Protein AF-A0A8C1HUW2-F1 (afdb_monomer)

Foldseek 3Di:
DAQAQPAPPGPDGDDPVCVVVVKDWAFDDDDPPDDGGIHIPQQFDPVQWDPPDPDIHGDPPDDRDDHDDPPVVVVVVVVVVVVVVVVVVVVVVVVVVVVVVVVVVVVVCVVVVNDDPVNVVVCVVVVVPPPPDD

Solvent-accessible surface area (backbone atoms only — not comparable to full-atom values): 8248 Å² total; per-residue (Å²): 129,85,60,48,31,69,51,73,92,48,84,56,43,81,44,72,72,39,45,76,71,70,53,48,78,45,75,44,80,64,69,81,91,51,74,73,46,38,36,43,48,83,26,47,62,81,82,47,46,40,70,89,58,98,59,81,39,74,43,86,89,68,72,77,75,57,73,76,66,59,70,75,57,49,52,53,52,51,52,52,52,53,52,52,54,51,51,53,52,51,50,52,53,51,52,51,50,52,52,53,52,54,51,53,53,50,50,55,32,53,76,69,69,66,70,48,71,71,58,52,60,65,44,53,80,60,48,84,73,62,81,83,77,126

Radius of gyration: 25.86 Å; Cα contacts (8 Å, |Δi|>4): 90; chains: 1; bounding box: 52×36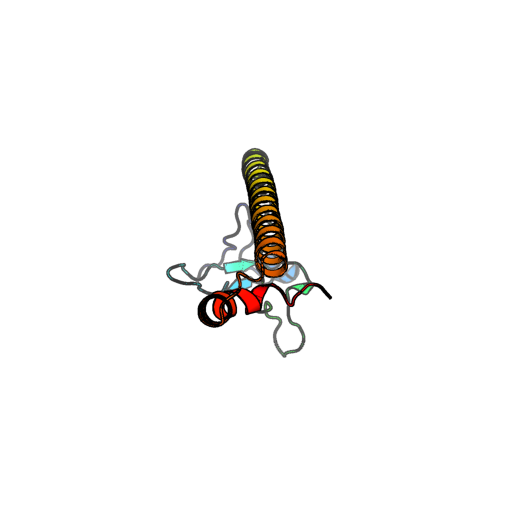×65 Å

Structure (mmCIF, N/CA/C/O backbone):
data_AF-A0A8C1HUW2-F1
#
_entry.id   AF-A0A8C1HUW2-F1
#
loop_
_atom_site.group_PDB
_atom_site.id
_atom_site.type_symbol
_atom_site.label_atom_id
_atom_site.label_alt_id
_atom_site.label_comp_id
_atom_site.label_asym_id
_atom_site.label_entity_id
_atom_site.label_seq_id
_atom_site.pdbx_PDB_ins_code
_atom_site.Cartn_x
_atom_site.Cartn_y
_atom_site.Cartn_z
_atom_site.occupancy
_atom_site.B_iso_or_equiv
_atom_site.auth_seq_id
_atom_site.auth_comp_id
_atom_site.auth_asym_id
_atom_site.auth_atom_id
_atom_site.pdbx_PDB_model_num
ATOM 1 N N . MET A 1 1 ? 4.796 -15.159 -21.662 1.00 57.38 1 MET A N 1
ATOM 2 C CA . MET A 1 1 ? 4.837 -14.408 -20.381 1.00 57.38 1 MET A CA 1
ATOM 3 C C . MET A 1 1 ? 5.402 -13.031 -20.710 1.00 57.38 1 MET A C 1
ATOM 5 O O . MET A 1 1 ? 6.337 -13.029 -21.493 1.00 57.38 1 MET A O 1
ATOM 9 N N . PRO A 1 2 ? 4.825 -11.898 -20.263 1.00 65.69 2 PRO A N 1
ATOM 10 C CA . PRO A 1 2 ? 5.259 -10.579 -20.739 1.00 65.69 2 PRO A CA 1
ATOM 11 C C . PRO A 1 2 ? 6.754 -10.352 -20.479 1.00 65.69 2 PRO A C 1
ATOM 13 O O . PRO A 1 2 ? 7.244 -10.709 -19.411 1.00 65.69 2 PRO A O 1
ATOM 16 N N . ASP A 1 3 ? 7.458 -9.756 -21.443 1.00 83.19 3 ASP A N 1
ATOM 17 C CA . ASP A 1 3 ? 8.895 -9.457 -21.335 1.00 83.19 3 ASP A CA 1
ATOM 18 C C . ASP A 1 3 ? 9.188 -8.082 -20.729 1.00 83.19 3 ASP A C 1
ATOM 20 O O . ASP A 1 3 ? 10.343 -7.753 -20.467 1.00 83.19 3 ASP A O 1
ATOM 24 N N . PHE A 1 4 ? 8.153 -7.281 -20.483 1.00 90.50 4 PHE A N 1
ATOM 25 C CA . PHE A 1 4 ? 8.261 -5.890 -20.056 1.00 90.50 4 PHE A CA 1
ATOM 26 C C . PHE A 1 4 ? 7.801 -5.715 -18.609 1.00 90.50 4 PHE A C 1
ATOM 28 O O . PHE A 1 4 ? 6.895 -6.408 -18.139 1.00 90.50 4 PHE A O 1
ATOM 35 N N . CYS A 1 5 ? 8.427 -4.769 -17.910 1.00 91.38 5 CYS A N 1
ATOM 36 C CA . CYS A 1 5 ? 7.951 -4.295 -16.620 1.00 91.38 5 CYS A CA 1
ATOM 37 C C . CYS A 1 5 ? 6.609 -3.581 -16.808 1.00 91.38 5 CYS A C 1
ATOM 39 O O . CYS A 1 5 ? 6.477 -2.708 -17.659 1.00 91.38 5 CYS A O 1
ATOM 41 N N . ALA A 1 6 ? 5.620 -3.931 -15.995 1.00 89.88 6 ALA A N 1
ATOM 42 C CA . ALA A 1 6 ? 4.290 -3.335 -16.056 1.00 89.88 6 ALA A CA 1
ATOM 43 C C . ALA A 1 6 ? 4.147 -2.051 -15.217 1.00 89.88 6 ALA A C 1
ATOM 45 O O . ALA A 1 6 ? 3.056 -1.488 -15.141 1.00 89.88 6 ALA A O 1
ATOM 46 N N . ALA A 1 7 ? 5.211 -1.602 -14.544 1.00 89.56 7 ALA A N 1
ATOM 47 C CA . ALA A 1 7 ? 5.178 -0.357 -13.788 1.00 89.56 7 ALA A CA 1
ATOM 48 C C . ALA A 1 7 ? 4.984 0.845 -14.722 1.00 89.56 7 ALA A C 1
ATOM 50 O O . ALA A 1 7 ? 5.592 0.923 -15.790 1.00 89.56 7 ALA A O 1
ATOM 51 N N . TYR A 1 8 ? 4.165 1.805 -14.287 1.00 87.44 8 TYR A N 1
ATOM 52 C CA . TYR A 1 8 ? 3.902 3.026 -15.044 1.00 87.44 8 TYR A CA 1
ATOM 53 C C . TYR A 1 8 ? 5.210 3.746 -15.401 1.00 87.44 8 TYR A C 1
ATOM 55 O O . TYR A 1 8 ? 6.033 4.013 -14.524 1.00 87.44 8 TYR A O 1
ATOM 63 N N . GLY A 1 9 ? 5.394 4.063 -16.686 1.00 87.62 9 GLY A N 1
ATOM 64 C CA . GLY A 1 9 ? 6.573 4.777 -17.184 1.00 87.62 9 GLY A CA 1
ATOM 65 C C . GLY A 1 9 ? 7.880 3.975 -17.157 1.00 87.62 9 GLY A C 1
ATOM 66 O O . GLY A 1 9 ? 8.931 4.530 -17.467 1.00 87.62 9 GLY A O 1
ATOM 67 N N . CYS A 1 10 ? 7.851 2.686 -16.802 1.00 91.00 10 CYS A N 1
ATOM 68 C CA . CYS A 1 10 ? 9.041 1.845 -16.818 1.00 91.00 10 CYS A CA 1
ATOM 69 C C . CYS A 1 10 ? 9.302 1.298 -18.226 1.00 91.00 10 CYS A C 1
ATOM 71 O O . CYS A 1 10 ? 8.440 0.670 -18.834 1.00 91.00 10 CYS A O 1
ATOM 73 N N . SER A 1 11 ? 10.522 1.488 -18.725 1.00 91.62 11 SER A N 1
ATOM 74 C CA . SER A 1 11 ? 10.970 0.979 -20.027 1.00 91.62 11 SER A CA 1
ATOM 75 C C . SER A 1 11 ? 11.774 -0.323 -19.927 1.00 91.62 11 SER A C 1
ATOM 77 O O . SER A 1 11 ? 12.238 -0.852 -20.941 1.00 91.62 11 SER A O 1
ATOM 79 N N . ASN A 1 12 ? 11.960 -0.863 -18.716 1.00 92.81 12 ASN A N 1
ATOM 80 C CA . ASN A 1 12 ? 12.744 -2.076 -18.519 1.00 92.81 12 ASN A CA 1
ATOM 81 C C . ASN A 1 12 ? 12.029 -3.289 -19.121 1.00 92.81 12 ASN A C 1
ATOM 83 O O . ASN A 1 12 ? 10.875 -3.592 -18.812 1.00 92.81 12 ASN A O 1
ATOM 87 N N . ARG A 1 13 ? 12.777 -4.036 -19.930 1.00 93.56 13 ARG A N 1
ATOM 88 C CA . ARG A 1 13 ? 12.377 -5.320 -20.503 1.00 93.56 13 ARG A CA 1
ATOM 89 C C . ARG A 1 13 ? 13.468 -6.352 -20.289 1.00 93.56 13 ARG A C 1
ATOM 91 O O . ARG A 1 13 ? 14.633 -5.982 -20.173 1.00 93.56 13 ARG A O 1
ATOM 98 N N . ARG A 1 14 ? 13.128 -7.636 -20.301 1.00 91.12 14 ARG A N 1
ATOM 99 C CA . ARG A 1 14 ? 14.111 -8.719 -20.216 1.00 91.12 14 ARG A CA 1
ATOM 100 C C . ARG A 1 14 ? 15.075 -8.640 -21.400 1.00 91.12 14 ARG A C 1
ATOM 102 O O . ARG A 1 14 ? 14.689 -8.787 -22.554 1.00 91.12 14 ARG A O 1
ATOM 109 N N . SER A 1 15 ? 16.336 -8.344 -21.109 1.00 92.06 15 SER A N 1
ATOM 110 C CA . SER A 1 15 ? 17.416 -8.246 -22.091 1.00 92.06 15 SER A CA 1
ATOM 111 C C . SER A 1 15 ? 18.778 -8.447 -21.421 1.00 92.06 15 SER A C 1
ATOM 113 O O . SER A 1 15 ? 18.911 -8.299 -20.202 1.00 92.06 15 SER A O 1
ATOM 115 N N . LEU A 1 16 ? 19.813 -8.728 -22.219 1.00 90.94 16 LEU A N 1
ATOM 116 C CA . LEU A 1 16 ? 21.193 -8.784 -21.723 1.00 90.94 16 LEU A CA 1
ATOM 117 C C . LEU A 1 16 ? 21.628 -7.440 -21.118 1.00 90.94 16 LEU A C 1
ATOM 119 O O . LEU A 1 16 ? 22.230 -7.419 -20.049 1.00 90.94 16 LEU A O 1
ATOM 123 N N . LYS A 1 17 ? 21.225 -6.317 -21.730 1.00 92.06 17 LYS A N 1
ATOM 124 C CA . LYS A 1 17 ? 21.516 -4.960 -21.238 1.00 92.06 17 LYS A CA 1
ATOM 125 C C . LYS A 1 17 ? 20.937 -4.705 -19.843 1.00 92.06 17 LYS A C 1
ATOM 127 O O . LYS A 1 17 ? 21.623 -4.170 -18.979 1.00 92.06 17 LYS A O 1
ATOM 132 N N . THR A 1 18 ? 19.681 -5.083 -19.597 1.00 91.56 18 THR A N 1
ATOM 133 C CA . THR A 1 18 ? 19.066 -4.925 -18.265 1.00 91.56 18 THR A CA 1
ATOM 134 C C . THR A 1 18 ? 19.674 -5.871 -17.235 1.00 91.56 18 THR A C 1
ATOM 136 O O . THR A 1 18 ? 19.838 -5.482 -16.085 1.00 91.56 18 THR A O 1
ATOM 139 N N . ARG A 1 19 ? 20.059 -7.088 -17.641 1.00 89.88 19 ARG A N 1
ATOM 140 C CA . ARG A 1 19 ? 20.738 -8.041 -16.753 1.00 89.88 19 ARG A CA 1
ATOM 141 C C . ARG A 1 19 ? 22.129 -7.545 -16.349 1.00 89.88 19 ARG A C 1
ATOM 143 O O . ARG A 1 19 ? 22.481 -7.669 -15.185 1.00 89.88 19 ARG A O 1
ATOM 150 N N . ALA A 1 20 ? 22.875 -6.937 -17.273 1.00 92.50 20 ALA A N 1
ATOM 151 C CA . ALA A 1 20 ? 24.170 -6.314 -16.988 1.00 92.50 20 ALA A CA 1
ATOM 152 C C . ALA A 1 20 ? 24.062 -5.162 -15.970 1.00 92.50 20 ALA A C 1
ATOM 154 O O . ALA A 1 20 ? 24.985 -4.934 -15.200 1.00 92.50 20 ALA A O 1
ATOM 155 N N . ARG A 1 21 ? 22.906 -4.486 -15.906 1.00 92.38 21 ARG A N 1
ATOM 156 C CA . ARG A 1 21 ? 22.576 -3.491 -14.867 1.00 92.38 21 ARG A CA 1
ATOM 157 C C . ARG A 1 21 ? 22.143 -4.112 -13.527 1.00 92.38 21 ARG A C 1
ATOM 159 O O . ARG A 1 21 ? 21.760 -3.379 -12.625 1.00 92.38 21 ARG A O 1
ATOM 166 N N . GLY A 1 22 ? 22.124 -5.442 -13.402 1.00 90.38 22 GLY A N 1
ATOM 167 C CA . GLY A 1 22 ? 21.658 -6.144 -12.201 1.00 90.38 22 GLY A CA 1
ATOM 168 C C . GLY A 1 22 ? 20.135 -6.167 -12.016 1.00 90.38 22 GLY A C 1
ATOM 169 O O . GLY A 1 22 ? 19.653 -6.515 -10.940 1.00 90.38 22 GLY A O 1
ATOM 170 N N . ILE A 1 23 ? 19.351 -5.811 -13.040 1.00 91.38 23 ILE A N 1
ATOM 171 C CA . ILE A 1 23 ? 17.887 -5.746 -12.931 1.00 91.38 23 ILE A CA 1
ATOM 172 C C . ILE A 1 23 ? 17.286 -7.143 -13.063 1.00 91.38 23 ILE A C 1
ATOM 174 O O . ILE A 1 23 ? 17.476 -7.831 -14.069 1.00 91.38 23 ILE A O 1
ATOM 178 N N . THR A 1 24 ? 16.496 -7.532 -12.064 1.00 90.94 24 THR A N 1
ATOM 179 C CA . THR A 1 24 ? 15.761 -8.803 -12.030 1.00 90.94 24 THR A CA 1
ATOM 180 C C . THR A 1 24 ? 14.260 -8.564 -12.181 1.00 90.94 24 THR A C 1
ATOM 182 O O . THR A 1 24 ? 13.773 -7.457 -11.960 1.00 90.94 24 THR A O 1
ATOM 185 N N . PHE A 1 25 ? 13.516 -9.586 -12.608 1.00 89.88 25 PHE A N 1
ATOM 186 C CA . PHE A 1 25 ? 12.078 -9.486 -12.864 1.00 89.88 25 PHE A CA 1
ATOM 187 C C . PHE A 1 25 ? 11.311 -10.473 -11.995 1.00 89.88 25 PHE A C 1
ATOM 189 O O . PHE A 1 25 ? 11.583 -11.672 -12.029 1.00 89.88 25 PHE A O 1
ATOM 196 N N . HIS A 1 26 ? 10.307 -9.968 -11.289 1.00 87.38 26 HIS A N 1
ATOM 197 C CA . HIS A 1 26 ? 9.552 -10.696 -10.281 1.00 87.38 26 HIS A CA 1
ATOM 198 C C . HIS A 1 26 ? 8.078 -10.729 -10.659 1.00 87.38 26 HIS A C 1
ATOM 200 O O . HIS A 1 26 ? 7.487 -9.716 -11.040 1.00 87.38 26 HIS A O 1
ATOM 206 N N . LEU A 1 27 ? 7.489 -11.921 -10.591 1.00 81.19 27 LEU A N 1
ATOM 207 C CA . LEU A 1 27 ? 6.060 -12.101 -10.808 1.00 81.19 27 LEU A CA 1
ATOM 208 C C . LEU A 1 27 ? 5.342 -11.717 -9.526 1.00 81.19 27 LEU A C 1
ATOM 210 O O . LEU A 1 27 ? 5.491 -12.391 -8.509 1.00 81.19 27 LEU A O 1
ATOM 214 N N . PHE A 1 28 ? 4.552 -10.656 -9.595 1.00 72.25 28 PHE A N 1
ATOM 215 C CA . PHE A 1 28 ? 3.780 -10.220 -8.452 1.00 72.25 28 PHE A CA 1
ATOM 216 C C . PHE A 1 28 ? 2.674 -11.248 -8.149 1.00 72.25 28 PHE A C 1
ATOM 218 O O . PHE A 1 28 ? 2.027 -11.732 -9.095 1.00 72.25 28 PHE A O 1
ATOM 225 N N . PRO A 1 29 ? 2.472 -11.626 -6.871 1.00 67.62 29 PRO A N 1
ATOM 226 C CA . PRO A 1 29 ? 1.453 -12.592 -6.487 1.00 67.62 29 PRO A CA 1
ATOM 227 C C . PRO A 1 29 ? 0.067 -12.185 -6.988 1.00 67.62 29 PRO A C 1
ATOM 229 O O . PRO A 1 29 ? -0.293 -11.008 -7.026 1.00 67.62 29 PRO A O 1
ATOM 232 N N . LYS A 1 30 ? -0.728 -13.182 -7.377 1.00 63.19 30 LYS A N 1
ATOM 233 C CA . LYS A 1 30 ? -2.122 -12.986 -7.771 1.00 63.19 30 LYS A CA 1
ATOM 234 C C . LYS A 1 30 ? -2.972 -12.878 -6.508 1.00 63.19 30 LYS A C 1
ATOM 236 O O . LYS A 1 30 ? -3.195 -13.884 -5.845 1.00 63.19 30 LYS A O 1
ATOM 241 N N . THR A 1 31 ? -3.495 -11.694 -6.210 1.00 58.34 31 THR A N 1
ATOM 242 C CA . THR A 1 31 ? -4.615 -11.548 -5.274 1.00 58.34 31 THR A CA 1
ATOM 243 C C . THR A 1 31 ? -5.916 -11.438 -6.083 1.00 58.34 31 THR A C 1
ATOM 245 O O . THR A 1 31 ? -6.123 -10.514 -6.870 1.00 58.34 31 THR A O 1
ATOM 248 N N . GLY A 1 32 ? -6.793 -12.442 -5.975 1.00 64.88 32 GLY A N 1
ATOM 249 C CA . GLY A 1 32 ? -8.096 -12.452 -6.659 1.00 64.88 32 GLY A CA 1
ATOM 250 C C . GLY A 1 32 ? -8.028 -12.595 -8.191 1.00 64.88 32 GLY A C 1
ATOM 251 O O . GLY A 1 32 ? -7.320 -13.451 -8.717 1.00 64.88 32 GLY A O 1
ATOM 252 N N . LYS A 1 33 ? -8.805 -11.792 -8.938 1.00 60.16 33 LYS A N 1
ATOM 253 C CA . LYS A 1 33 ? -8.942 -11.877 -10.415 1.00 60.16 33 LYS A CA 1
ATOM 254 C C . LYS A 1 33 ? -7.807 -11.198 -11.204 1.00 60.16 33 LYS A C 1
ATOM 256 O O . LYS A 1 33 ? -7.810 -11.253 -12.433 1.00 60.16 33 LYS A O 1
ATOM 261 N N . MET A 1 34 ? -6.840 -10.563 -10.541 1.00 55.88 34 MET A N 1
ATOM 262 C CA . MET A 1 34 ? -5.781 -9.807 -11.218 1.00 55.88 34 MET A CA 1
ATOM 263 C C . MET A 1 34 ? -4.788 -10.751 -11.922 1.00 55.88 34 MET A C 1
ATOM 265 O O . MET A 1 34 ? -4.353 -11.758 -11.362 1.00 55.88 34 MET A O 1
ATOM 269 N N . ARG A 1 35 ? -4.449 -10.469 -13.188 1.00 59.47 35 ARG A N 1
ATOM 270 C CA . ARG A 1 35 ? -3.429 -11.230 -13.935 1.00 59.47 35 ARG A CA 1
ATOM 271 C C . ARG A 1 35 ? -2.060 -11.064 -13.261 1.00 59.47 35 ARG A C 1
ATOM 273 O O . ARG A 1 35 ? -1.794 -10.021 -12.676 1.00 59.47 35 ARG A O 1
ATOM 280 N N . ARG A 1 36 ? -1.191 -12.082 -13.356 1.00 67.19 36 ARG A N 1
ATOM 281 C CA . ARG A 1 36 ? 0.194 -12.002 -12.852 1.00 67.19 36 ARG A CA 1
ATOM 282 C C . ARG A 1 36 ? 0.903 -10.827 -13.533 1.00 67.19 36 ARG A C 1
ATOM 284 O O . ARG A 1 36 ? 1.146 -10.878 -14.738 1.00 67.19 36 ARG A O 1
ATOM 291 N N . THR A 1 37 ? 1.221 -9.791 -12.768 1.00 79.38 37 THR A N 1
ATOM 292 C CA . THR A 1 37 ? 1.936 -8.601 -13.242 1.00 79.38 37 THR A CA 1
ATOM 293 C C . THR A 1 37 ? 3.435 -8.820 -13.072 1.00 79.38 37 THR A C 1
ATOM 295 O O . THR A 1 37 ? 3.874 -9.278 -12.019 1.00 79.38 37 THR A O 1
ATOM 298 N N . LEU A 1 38 ? 4.232 -8.520 -14.100 1.00 87.69 38 LEU A N 1
ATOM 299 C CA . LEU A 1 38 ? 5.689 -8.613 -14.021 1.00 87.69 38 LEU A CA 1
ATOM 300 C C . LEU A 1 38 ? 6.276 -7.244 -13.668 1.00 87.69 38 LEU A C 1
ATOM 302 O O . LEU A 1 38 ? 6.055 -6.276 -14.395 1.00 87.69 38 LEU A O 1
ATOM 306 N N . LEU A 1 39 ? 7.036 -7.164 -12.577 1.00 90.31 39 LEU A N 1
ATOM 307 C CA . LEU A 1 39 ? 7.721 -5.942 -12.151 1.00 90.31 39 LEU A CA 1
ATOM 308 C C . LEU A 1 39 ? 9.231 -6.171 -12.094 1.00 90.31 39 LEU A C 1
ATOM 310 O O . LEU A 1 39 ? 9.688 -7.257 -11.738 1.00 90.31 39 LEU A O 1
ATOM 314 N N . CYS A 1 40 ? 10.010 -5.155 -12.459 1.00 91.69 40 CYS A N 1
ATOM 315 C CA . CYS A 1 40 ? 11.460 -5.190 -12.308 1.00 91.69 40 CYS A CA 1
ATOM 316 C C . CYS A 1 40 ? 11.891 -4.765 -10.894 1.00 91.69 40 CYS A C 1
ATOM 318 O O . CYS A 1 40 ? 11.132 -4.114 -10.173 1.00 91.69 40 CYS A O 1
ATOM 320 N N . SER A 1 41 ? 13.110 -5.128 -10.497 1.00 91.56 41 SER A N 1
ATOM 321 C CA . SER A 1 41 ? 13.634 -4.890 -9.148 1.00 91.56 41 SER A CA 1
ATOM 322 C C . SER A 1 41 ? 13.790 -3.416 -8.769 1.00 91.56 41 SER A C 1
ATOM 324 O O . SER A 1 41 ? 13.828 -3.123 -7.583 1.00 91.56 41 SER A O 1
ATOM 326 N N . GLU A 1 42 ? 13.815 -2.484 -9.730 1.00 92.25 42 GLU A N 1
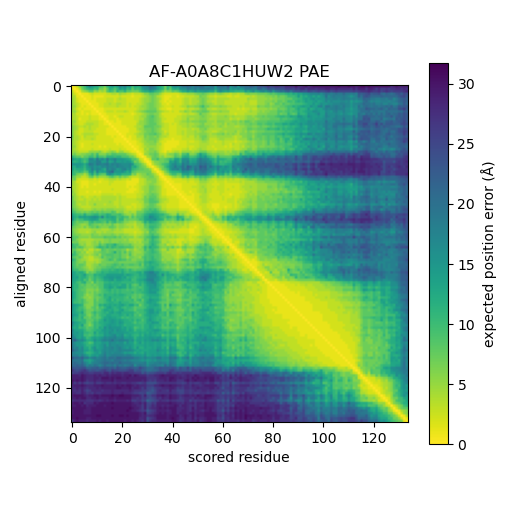ATOM 327 C CA . GLU A 1 42 ? 13.890 -1.035 -9.455 1.00 92.25 42 GLU A CA 1
ATOM 328 C C . GLU A 1 42 ? 12.637 -0.482 -8.745 1.00 92.25 42 GLU A C 1
ATOM 330 O O . GLU A 1 42 ? 12.661 0.632 -8.230 1.00 92.25 42 GLU A O 1
ATOM 335 N N . HIS A 1 43 ? 11.541 -1.248 -8.689 1.00 92.00 43 HIS A N 1
ATOM 336 C CA . HIS A 1 43 ? 10.295 -0.834 -8.026 1.00 92.00 43 HIS A CA 1
ATOM 337 C C . HIS A 1 43 ? 10.180 -1.281 -6.560 1.00 92.00 43 HIS A C 1
ATOM 339 O O . HIS A 1 43 ? 9.162 -1.026 -5.908 1.00 92.00 43 HIS A O 1
ATOM 345 N N . PHE A 1 44 ? 11.220 -1.936 -6.047 1.00 89.56 44 PHE A N 1
ATOM 346 C CA . PHE A 1 44 ? 11.300 -2.479 -4.695 1.00 89.56 44 PHE A CA 1
ATOM 347 C C . PHE A 1 44 ? 12.561 -1.962 -4.014 1.00 89.56 44 PHE A C 1
ATOM 349 O O . PHE A 1 44 ? 13.559 -1.678 -4.679 1.00 89.56 44 PHE A O 1
ATOM 356 N N . ARG A 1 45 ? 12.539 -1.855 -2.686 1.00 89.44 45 ARG A N 1
ATOM 357 C CA . ARG A 1 45 ? 13.768 -1.562 -1.950 1.00 89.44 45 ARG A CA 1
ATOM 358 C C . ARG A 1 45 ? 14.595 -2.834 -1.798 1.00 89.44 45 ARG A C 1
ATOM 360 O O . ARG A 1 45 ? 14.068 -3.944 -1.858 1.00 89.44 45 ARG A O 1
ATOM 367 N N . SER A 1 46 ? 15.894 -2.692 -1.557 1.00 88.00 46 SER A N 1
ATOM 368 C CA . SER A 1 46 ? 16.800 -3.828 -1.346 1.00 88.00 46 SER A CA 1
ATOM 369 C C . SER A 1 46 ? 16.366 -4.748 -0.203 1.00 88.00 46 SER A C 1
ATOM 371 O O . SER A 1 46 ? 16.595 -5.955 -0.280 1.00 88.00 46 SER A O 1
ATOM 373 N N . GLU A 1 47 ? 15.719 -4.201 0.825 1.00 89.88 47 GLU A N 1
ATOM 374 C CA . GLU A 1 47 ? 15.293 -4.930 2.025 1.00 89.88 47 GLU A CA 1
ATOM 375 C C . GLU A 1 47 ? 14.049 -5.786 1.779 1.00 89.88 47 GLU A C 1
ATOM 377 O O . GLU A 1 47 ? 13.757 -6.694 2.559 1.00 89.88 47 GLU A O 1
ATOM 382 N N . ASP A 1 48 ? 13.322 -5.516 0.696 1.00 89.56 48 ASP A N 1
ATOM 383 C CA . ASP A 1 48 ? 12.117 -6.248 0.322 1.00 89.56 48 ASP A CA 1
ATOM 384 C C . ASP A 1 48 ? 12.453 -7.628 -0.295 1.00 89.56 48 ASP A C 1
ATOM 386 O O . ASP A 1 48 ? 11.567 -8.460 -0.508 1.00 89.56 48 ASP A O 1
ATOM 390 N N . PHE A 1 49 ? 13.737 -7.896 -0.558 1.00 88.94 49 PHE A N 1
ATOM 391 C CA . PHE A 1 49 ? 14.227 -9.159 -1.100 1.00 88.94 49 PHE A CA 1
ATOM 392 C C . PHE A 1 49 ? 14.741 -10.093 -0.000 1.00 88.94 49 PHE A C 1
ATOM 394 O O . PHE A 1 49 ? 15.514 -9.705 0.875 1.00 88.94 49 PHE A O 1
ATOM 401 N N . ASP A 1 50 ? 14.348 -11.357 -0.082 1.00 87.62 50 ASP A N 1
ATOM 402 C CA . ASP A 1 50 ? 14.918 -12.456 0.681 1.00 87.62 50 ASP A CA 1
ATOM 403 C C . ASP A 1 50 ? 16.108 -13.048 -0.090 1.00 87.62 50 ASP A C 1
ATOM 405 O O . ASP A 1 50 ? 15.978 -13.471 -1.243 1.00 87.62 50 ASP A O 1
ATOM 409 N N . ARG A 1 51 ? 17.277 -13.036 0.558 1.00 87.62 51 ARG A N 1
ATOM 410 C CA . ARG A 1 51 ? 18.556 -13.541 0.034 1.00 87.62 51 ARG A CA 1
ATOM 411 C C . ARG A 1 51 ? 19.056 -14.776 0.790 1.00 87.62 51 ARG A C 1
ATOM 413 O O . ARG A 1 51 ? 20.186 -15.191 0.577 1.00 87.62 51 ARG A O 1
ATOM 420 N N . THR A 1 52 ? 18.248 -15.334 1.691 1.00 84.44 52 THR A N 1
ATOM 421 C CA . THR A 1 52 ? 18.657 -16.454 2.557 1.00 84.44 52 THR A CA 1
ATOM 422 C C . THR A 1 52 ? 18.675 -17.806 1.836 1.00 84.44 52 THR A C 1
ATOM 424 O O . THR A 1 52 ? 19.276 -18.755 2.330 1.00 84.44 52 THR A O 1
ATOM 427 N N . GLY A 1 53 ? 18.034 -17.907 0.666 1.00 78.06 53 GLY A N 1
ATOM 428 C CA . GLY A 1 53 ? 17.975 -19.127 -0.140 1.00 78.06 53 GLY A CA 1
ATOM 429 C C . GLY A 1 53 ? 18.896 -19.121 -1.364 1.00 78.06 53 GLY A C 1
ATOM 430 O O . GLY A 1 53 ? 19.611 -18.163 -1.636 1.00 78.06 53 GLY A O 1
ATOM 431 N N . GLN A 1 54 ? 18.807 -20.189 -2.165 1.00 77.25 54 GLN A N 1
ATOM 432 C CA . GLN A 1 54 ? 19.539 -20.327 -3.436 1.00 77.25 54 GLN A CA 1
ATOM 433 C C . GLN A 1 54 ? 19.161 -19.264 -4.480 1.00 77.25 54 GLN A C 1
ATOM 435 O O . GLN A 1 54 ? 19.963 -18.938 -5.349 1.00 77.25 54 GLN A O 1
ATOM 440 N N . ASN A 1 55 ? 17.938 -18.731 -4.409 1.00 77.38 55 ASN A N 1
ATOM 441 C CA . ASN A 1 55 ? 17.431 -17.712 -5.323 1.00 77.38 55 ASN A CA 1
ATOM 442 C C . ASN A 1 55 ? 16.968 -16.476 -4.550 1.00 77.38 55 ASN A C 1
ATOM 444 O O . ASN A 1 55 ? 16.329 -16.596 -3.504 1.00 77.38 55 ASN A O 1
ATOM 448 N N . VAL A 1 56 ? 17.217 -15.294 -5.118 1.00 83.44 56 VAL A N 1
ATOM 449 C CA . VAL A 1 56 ? 16.676 -14.027 -4.609 1.00 83.44 56 VAL A CA 1
ATOM 450 C C . VAL A 1 56 ? 15.188 -13.943 -4.947 1.00 83.44 56 VAL A C 1
ATOM 452 O O . VAL A 1 56 ? 14.813 -13.968 -6.121 1.00 83.44 56 VAL A O 1
ATOM 455 N N . ARG A 1 57 ? 14.338 -13.815 -3.925 1.00 84.12 57 ARG A N 1
ATOM 456 C CA . ARG A 1 57 ? 12.873 -13.717 -4.060 1.00 84.12 57 ARG A CA 1
ATOM 457 C C . ARG A 1 57 ? 12.334 -12.497 -3.321 1.00 84.12 57 ARG A C 1
ATOM 459 O O . ARG A 1 57 ? 12.970 -12.016 -2.391 1.00 84.12 57 ARG A O 1
ATOM 466 N N . LEU A 1 58 ? 11.168 -11.990 -3.712 1.00 87.12 58 LEU A N 1
ATOM 467 C CA . LEU A 1 58 ? 10.464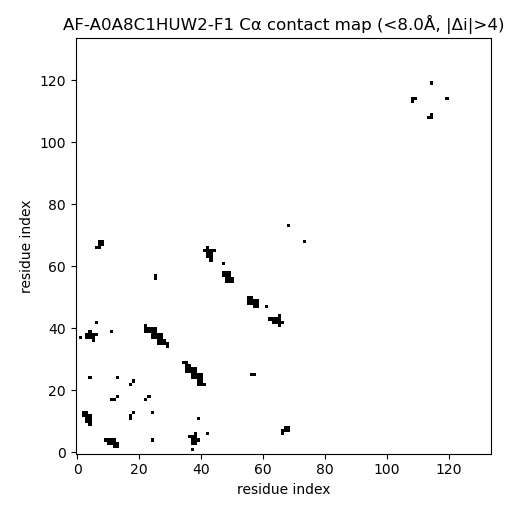 -10.984 -2.909 1.00 87.12 58 LEU A CA 1
ATOM 468 C C . LEU A 1 58 ? 9.911 -11.629 -1.634 1.00 87.12 58 LEU A C 1
ATOM 470 O O . LEU A 1 58 ? 9.413 -12.756 -1.684 1.00 87.12 58 LEU A O 1
ATOM 474 N N . LYS A 1 59 ? 9.996 -10.915 -0.508 1.00 87.62 59 LYS A N 1
ATOM 475 C CA . LYS A 1 59 ? 9.347 -11.320 0.744 1.00 87.62 59 LYS A CA 1
ATOM 476 C C . LYS A 1 59 ? 7.826 -11.309 0.582 1.00 87.62 59 LYS A C 1
ATOM 478 O O . LYS A 1 59 ? 7.278 -10.545 -0.218 1.00 87.62 59 LYS A O 1
ATOM 483 N N . ASP A 1 60 ? 7.149 -12.150 1.357 1.00 83.75 60 ASP A N 1
ATOM 484 C CA . ASP A 1 60 ? 5.690 -12.202 1.336 1.00 83.75 60 ASP A CA 1
ATOM 485 C C . ASP A 1 60 ? 5.076 -10.889 1.852 1.00 83.75 60 ASP A C 1
ATOM 487 O O . ASP A 1 60 ? 5.631 -10.225 2.728 1.00 83.75 60 ASP A O 1
ATOM 491 N N . GLY A 1 61 ? 3.954 -10.479 1.258 1.00 80.50 61 GLY A N 1
ATOM 492 C CA . GLY A 1 61 ? 3.259 -9.230 1.594 1.00 80.50 61 GLY A CA 1
ATOM 493 C C . GLY A 1 61 ? 3.946 -7.924 1.159 1.00 80.50 61 GLY A C 1
ATOM 494 O O . GLY A 1 61 ? 3.400 -6.847 1.404 1.00 80.50 61 GLY A O 1
ATOM 495 N N . VAL A 1 62 ? 5.107 -7.975 0.494 1.00 84.50 62 VAL A N 1
ATOM 496 C CA . VAL A 1 62 ? 5.775 -6.773 -0.031 1.00 84.50 62 VAL A CA 1
ATOM 497 C C . VAL A 1 62 ? 4.931 -6.114 -1.119 1.00 84.50 62 VAL A C 1
ATOM 499 O O . VAL A 1 62 ? 4.505 -6.746 -2.085 1.00 84.50 62 VAL A O 1
ATOM 502 N N . VAL A 1 63 ? 4.780 -4.796 -1.011 1.00 80.31 63 VAL A N 1
ATOM 503 C CA . VAL A 1 63 ? 4.153 -3.955 -2.031 1.00 80.31 63 VAL A CA 1
ATOM 504 C C . VAL A 1 63 ? 5.236 -3.136 -2.728 1.00 80.31 63 VAL A C 1
ATOM 506 O O . VAL A 1 63 ? 6.012 -2.444 -2.069 1.00 80.31 63 VAL A O 1
ATOM 509 N N . ALA A 1 64 ? 5.276 -3.188 -4.062 1.00 81.12 64 ALA A N 1
ATOM 510 C CA . ALA A 1 64 ? 6.092 -2.265 -4.848 1.00 81.12 64 ALA A CA 1
ATOM 511 C C . ALA A 1 64 ? 5.654 -0.832 -4.521 1.00 81.12 64 ALA A C 1
ATOM 513 O O . ALA A 1 64 ? 4.475 -0.516 -4.648 1.00 81.12 64 ALA A O 1
ATOM 514 N N . ASN A 1 65 ? 6.570 0.020 -4.069 1.00 75.19 65 ASN A N 1
ATOM 515 C CA . ASN A 1 65 ? 6.229 1.380 -3.629 1.00 75.19 65 ASN A CA 1
ATOM 516 C C . ASN A 1 65 ? 7.089 2.460 -4.300 1.00 75.19 65 ASN A C 1
ATOM 518 O O . ASN A 1 65 ? 6.909 3.646 -4.037 1.00 75.19 65 ASN A O 1
ATOM 522 N N . ILE A 1 66 ? 8.022 2.062 -5.168 1.00 82.69 66 ILE A N 1
ATOM 523 C CA . ILE A 1 66 ? 8.882 2.982 -5.911 1.00 82.69 66 ILE A CA 1
ATOM 524 C C . ILE A 1 66 ? 8.304 3.131 -7.318 1.00 82.69 66 ILE A C 1
ATOM 526 O O . ILE A 1 66 ? 8.609 2.367 -8.234 1.00 82.69 66 ILE A O 1
ATOM 530 N N . PHE A 1 67 ? 7.435 4.123 -7.483 1.00 82.69 67 PHE A N 1
ATOM 531 C CA . PHE A 1 67 ? 6.858 4.493 -8.771 1.00 82.69 67 PHE A CA 1
ATOM 532 C C . PHE A 1 67 ? 7.066 5.980 -9.020 1.00 82.69 67 PHE A C 1
ATOM 534 O O . PHE A 1 67 ? 6.764 6.805 -8.158 1.00 82.69 67 PHE A O 1
ATOM 541 N N . ASN A 1 68 ? 7.534 6.330 -10.217 1.00 80.00 68 ASN A N 1
ATOM 542 C CA . ASN A 1 68 ? 7.681 7.722 -10.616 1.00 80.00 68 ASN A CA 1
ATOM 543 C C . ASN A 1 68 ? 6.465 8.161 -11.441 1.00 80.00 68 ASN A C 1
ATOM 545 O O . ASN A 1 68 ? 6.450 8.063 -12.668 1.00 80.00 68 ASN A O 1
ATOM 549 N N . PHE A 1 69 ? 5.406 8.591 -10.754 1.00 82.69 69 PHE A N 1
ATOM 550 C CA . PHE A 1 69 ? 4.209 9.105 -11.418 1.00 82.69 69 PHE A CA 1
ATOM 551 C C . PHE A 1 69 ? 4.401 10.566 -11.860 1.00 82.69 69 PHE A C 1
ATOM 553 O O . PHE A 1 69 ? 5.065 11.323 -11.159 1.00 82.69 69 PHE A O 1
ATOM 560 N N . PRO A 1 70 ? 3.779 11.019 -12.961 1.00 84.81 70 PRO A N 1
ATOM 561 C CA . PRO A 1 70 ? 3.741 12.430 -13.336 1.00 84.81 70 PRO A CA 1
ATOM 562 C C . PRO A 1 70 ? 3.198 13.320 -12.208 1.00 84.81 70 PRO A C 1
ATOM 564 O O . PRO A 1 70 ? 2.316 12.905 -11.451 1.00 84.81 70 PRO A O 1
ATOM 567 N N . ALA A 1 71 ? 3.660 14.573 -12.134 1.00 82.75 71 ALA A N 1
ATOM 568 C CA . ALA A 1 71 ? 3.340 15.501 -11.041 1.00 82.75 71 ALA A CA 1
ATOM 569 C C . ALA A 1 71 ? 1.828 15.663 -10.777 1.00 82.75 71 ALA A C 1
ATOM 571 O O . ALA A 1 71 ? 1.392 15.749 -9.626 1.00 82.75 71 ALA A O 1
ATOM 572 N N . HIS A 1 72 ? 1.004 15.654 -11.830 1.00 81.00 72 HIS A N 1
ATOM 573 C CA . HIS A 1 72 ? -0.448 15.773 -11.689 1.00 81.00 72 HIS A CA 1
ATOM 574 C C . HIS A 1 72 ? -1.076 14.564 -10.970 1.00 81.00 72 HIS A C 1
ATOM 576 O O . HIS A 1 72 ? -1.999 14.745 -10.177 1.00 81.00 72 HIS A O 1
ATOM 582 N N . LEU A 1 73 ? -0.540 13.352 -11.159 1.00 81.94 73 LEU A N 1
ATOM 583 C CA . LEU A 1 73 ? -0.998 12.148 -10.454 1.00 81.94 73 LEU A CA 1
ATOM 584 C C . LEU A 1 73 ? -0.492 12.101 -9.006 1.00 81.94 73 LEU A C 1
ATOM 586 O O . LEU A 1 73 ? -1.224 11.664 -8.117 1.00 81.94 73 LEU A O 1
ATOM 590 N N . GLN A 1 74 ? 0.717 12.609 -8.741 1.00 81.38 74 GLN A N 1
ATOM 591 C CA . GLN A 1 74 ? 1.260 12.701 -7.378 1.00 81.38 74 GLN A CA 1
ATOM 592 C C . GLN A 1 74 ? 0.438 13.643 -6.479 1.00 81.38 74 GLN A C 1
ATOM 594 O O . GLN A 1 74 ? 0.251 13.384 -5.287 1.00 81.38 74 GLN A O 1
ATOM 599 N N . ARG A 1 75 ? -0.092 14.740 -7.037 1.00 75.19 75 ARG A N 1
ATOM 600 C CA . ARG A 1 75 ? -0.940 15.690 -6.293 1.00 75.19 75 ARG A CA 1
ATOM 601 C C . ARG A 1 75 ? -2.254 15.057 -5.838 1.00 75.19 75 ARG A C 1
ATOM 603 O O . ARG A 1 75 ? -2.653 15.236 -4.686 1.00 75.19 75 ARG A O 1
ATOM 610 N N . VAL A 1 76 ? -2.908 14.302 -6.722 1.00 75.88 76 VAL A N 1
ATOM 611 C CA . VAL A 1 76 ? -4.185 13.635 -6.425 1.00 75.88 76 VAL A CA 1
ATOM 612 C C . VAL A 1 76 ? -4.001 12.563 -5.350 1.00 75.88 76 VAL A C 1
ATOM 614 O O . VAL A 1 76 ? -4.772 12.524 -4.386 1.00 75.88 76 VAL A O 1
ATOM 617 N N . SER A 1 77 ? -2.957 11.731 -5.460 1.00 77.75 77 SER A N 1
ATOM 618 C CA . SER A 1 77 ? -2.664 10.705 -4.451 1.00 77.75 77 SER A CA 1
ATOM 619 C C . SER A 1 77 ? -2.381 11.329 -3.081 1.00 77.75 77 SER A C 1
ATOM 621 O O . SER A 1 77 ? -2.972 10.918 -2.081 1.00 77.75 77 SER A O 1
ATOM 623 N N . SER A 1 78 ? -1.575 12.392 -3.040 1.00 81.56 78 SER A N 1
ATOM 624 C CA . SER A 1 78 ? -1.227 13.103 -1.805 1.00 81.56 78 SER A CA 1
ATOM 625 C C . SER A 1 78 ? -2.446 13.721 -1.113 1.00 81.56 78 SER A C 1
ATOM 627 O O . SER A 1 78 ? -2.589 13.616 0.108 1.00 81.56 78 SER A O 1
ATOM 629 N N . ALA A 1 79 ? -3.363 14.332 -1.870 1.00 86.88 79 ALA A N 1
ATOM 630 C CA . ALA A 1 79 ? -4.590 14.904 -1.316 1.00 86.88 79 ALA A CA 1
ATOM 631 C C . ALA A 1 79 ? -5.494 13.824 -0.696 1.00 86.88 79 ALA A C 1
ATOM 633 O O . ALA A 1 79 ? -5.995 13.992 0.420 1.00 86.88 79 ALA A O 1
ATOM 634 N N . ARG A 1 80 ? -5.651 12.686 -1.384 1.00 90.44 80 ARG A N 1
ATOM 635 C CA . ARG A 1 80 ? -6.440 11.551 -0.891 1.00 90.44 80 ARG A CA 1
ATOM 636 C C . ARG A 1 80 ? -5.849 10.959 0.389 1.00 90.44 80 ARG A C 1
ATOM 638 O O . ARG A 1 80 ? -6.596 10.726 1.336 1.00 90.44 80 ARG A O 1
ATOM 645 N N . VAL A 1 81 ? -4.528 10.768 0.446 1.00 89.06 81 VAL A N 1
ATOM 646 C CA . VAL A 1 81 ? -3.837 10.262 1.647 1.00 89.06 81 VAL A CA 1
ATOM 647 C C . VAL A 1 81 ? -4.070 11.191 2.839 1.00 89.06 81 VAL A C 1
ATOM 649 O O . VAL A 1 81 ? -4.474 10.725 3.904 1.00 89.06 81 VAL A O 1
ATOM 652 N N . ARG A 1 82 ? -3.916 12.509 2.655 1.00 92.19 82 ARG A N 1
ATOM 653 C CA . ARG A 1 82 ? -4.169 13.497 3.718 1.00 92.19 82 ARG A CA 1
ATOM 654 C C . ARG A 1 82 ? -5.616 13.461 4.214 1.00 92.19 82 ARG A C 1
ATOM 656 O O . ARG A 1 82 ? -5.848 13.535 5.420 1.00 92.19 82 ARG A O 1
ATOM 663 N N . LYS A 1 83 ? -6.594 13.334 3.309 1.00 96.12 83 LYS A N 1
ATOM 664 C CA . LYS A 1 83 ? -8.017 13.215 3.672 1.00 96.12 83 LYS A CA 1
ATOM 665 C C . LYS A 1 83 ? -8.269 11.969 4.526 1.00 96.12 83 LYS A C 1
ATOM 667 O O . LYS A 1 83 ? -8.816 12.092 5.618 1.00 96.12 83 LYS A O 1
ATOM 672 N N . LEU A 1 84 ? -7.787 10.807 4.083 1.00 95.56 84 LEU A N 1
ATOM 673 C CA . LEU A 1 84 ? -7.943 9.541 4.808 1.00 95.56 84 LEU A CA 1
ATOM 674 C C . LEU A 1 84 ? -7.273 9.574 6.191 1.00 95.56 84 LEU A C 1
ATOM 676 O O . LEU A 1 84 ? -7.835 9.080 7.165 1.00 95.56 84 LEU A O 1
ATOM 680 N N . GLN A 1 85 ? -6.098 10.197 6.314 1.00 95.31 85 GLN A N 1
ATOM 681 C CA . GLN A 1 85 ? -5.422 10.375 7.606 1.00 95.31 85 GLN A CA 1
ATOM 682 C C . GLN A 1 85 ? -6.238 11.235 8.583 1.00 95.31 85 GLN A C 1
ATOM 684 O O . GLN A 1 85 ? -6.314 10.922 9.777 1.00 95.31 85 GLN A O 1
ATOM 689 N N . ARG A 1 86 ? -6.883 12.297 8.081 1.00 97.00 86 ARG A N 1
ATOM 690 C CA . ARG A 1 86 ? -7.791 13.135 8.878 1.00 97.00 86 ARG A CA 1
ATOM 691 C C . ARG A 1 86 ? -9.035 12.357 9.297 1.00 97.00 86 ARG A C 1
ATOM 693 O O . ARG A 1 86 ? -9.391 12.378 10.470 1.00 97.00 86 ARG A O 1
ATOM 700 N N . GLU A 1 87 ? -9.660 11.633 8.373 1.00 97.62 87 GLU A N 1
ATOM 701 C CA . GLU A 1 87 ? -10.834 10.797 8.658 1.00 97.62 87 GLU A CA 1
ATOM 702 C C . GLU A 1 87 ? -10.525 9.715 9.699 1.00 97.62 87 GLU A C 1
ATOM 704 O O . GLU A 1 87 ? -11.281 9.570 10.660 1.00 97.62 87 GLU A O 1
ATOM 709 N N . LYS A 1 88 ? -9.377 9.031 9.580 1.00 97.50 88 LYS A N 1
ATOM 710 C CA . LYS A 1 88 ? -8.890 8.056 10.569 1.00 97.50 88 LYS A CA 1
ATOM 711 C C . LYS A 1 88 ? -8.719 8.691 11.950 1.00 97.50 88 LYS A C 1
ATOM 713 O O . LYS A 1 88 ? -9.206 8.153 12.940 1.00 97.50 88 LYS A O 1
ATOM 718 N N . SER A 1 89 ? -8.073 9.855 12.017 1.00 97.06 89 SER A N 1
ATOM 719 C CA . SER A 1 89 ? -7.893 10.593 13.276 1.00 97.06 89 SER A CA 1
ATOM 720 C C . SER A 1 89 ? -9.233 10.999 13.900 1.00 97.06 89 SER A C 1
ATOM 722 O O . SER A 1 89 ? -9.436 10.853 15.104 1.00 97.06 89 SER A 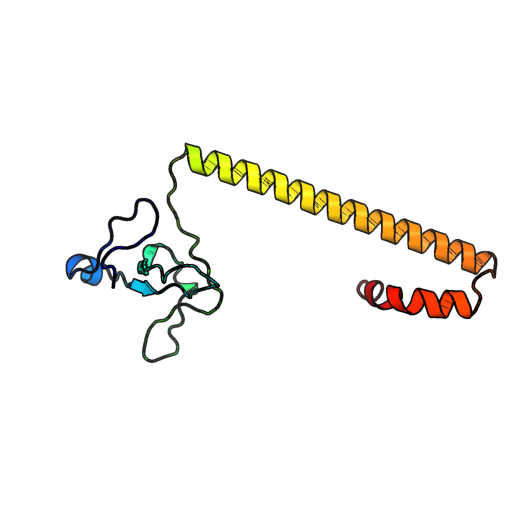O 1
ATOM 724 N N . ASN A 1 90 ? -10.180 11.463 13.084 1.00 97.88 90 ASN A N 1
ATOM 725 C CA . ASN A 1 90 ? -11.515 11.848 13.539 1.00 97.88 90 ASN A CA 1
ATOM 726 C C . ASN A 1 90 ? -12.340 10.644 14.013 1.00 97.88 90 ASN A C 1
ATOM 728 O O . ASN A 1 90 ? -13.078 10.755 14.992 1.00 97.88 90 ASN A O 1
ATOM 732 N N . ALA A 1 91 ? -12.220 9.493 13.347 1.00 97.25 91 ALA A N 1
ATOM 733 C CA . ALA A 1 91 ? -12.833 8.244 13.789 1.00 97.25 91 ALA A CA 1
ATOM 734 C C . ALA A 1 91 ? -12.289 7.820 15.162 1.00 97.25 91 ALA A C 1
ATOM 736 O O . ALA A 1 91 ? -13.079 7.597 16.076 1.00 97.25 91 ALA A O 1
ATOM 737 N N . LEU A 1 92 ? -10.964 7.846 15.347 1.00 96.50 92 LEU A N 1
ATOM 738 C CA . LEU A 1 92 ? -10.330 7.512 16.625 1.00 96.50 92 LEU A CA 1
ATOM 739 C C . LEU A 1 92 ? -10.771 8.456 17.756 1.00 96.50 92 LEU A C 1
ATOM 741 O O . LEU A 1 92 ? -11.054 8.018 18.868 1.00 96.50 92 LEU A O 1
ATOM 745 N N . ARG A 1 93 ? -10.896 9.760 17.474 1.00 97.19 93 ARG A N 1
ATOM 746 C CA . ARG A 1 93 ? -11.422 10.741 18.441 1.00 97.19 93 ARG A CA 1
ATOM 747 C C . ARG A 1 93 ? -12.879 10.465 18.823 1.00 97.19 93 ARG A C 1
ATOM 749 O O . ARG A 1 93 ? -13.245 10.658 19.980 1.00 97.19 93 ARG A O 1
ATOM 756 N N . ARG A 1 94 ? -13.722 10.040 17.874 1.00 96.19 94 ARG A N 1
ATOM 757 C CA . ARG A 1 94 ? -15.116 9.647 18.155 1.00 96.19 94 ARG A CA 1
ATOM 758 C C . ARG A 1 94 ? -15.172 8.405 19.035 1.00 96.19 94 ARG A C 1
ATOM 760 O O . ARG A 1 94 ? -15.881 8.422 20.034 1.00 96.19 94 ARG A O 1
ATOM 767 N N . GLU A 1 95 ? -14.381 7.388 18.711 1.00 95.44 95 GLU A N 1
ATOM 768 C CA . GLU A 1 95 ? -14.290 6.173 19.519 1.00 95.44 95 GLU A CA 1
ATOM 769 C C . GLU A 1 95 ? -13.812 6.484 20.943 1.00 95.44 95 GLU A C 1
ATOM 771 O O . GLU A 1 95 ? -14.432 6.041 21.906 1.00 95.44 95 GLU A O 1
ATOM 776 N N . LYS A 1 96 ? -12.773 7.319 21.096 1.00 94.62 96 LYS A N 1
ATOM 777 C CA . LYS A 1 96 ? -12.276 7.741 22.414 1.00 94.62 96 LYS A CA 1
ATOM 778 C C . LYS A 1 96 ? -13.357 8.446 23.237 1.00 94.62 96 LYS A C 1
ATOM 780 O O . LYS A 1 96 ? -13.534 8.105 24.399 1.00 94.62 96 LYS A O 1
ATOM 785 N N . ARG A 1 97 ? -14.103 9.385 22.640 1.00 96.12 97 ARG A N 1
ATOM 786 C CA . ARG A 1 97 ? -15.228 10.051 23.323 1.00 96.12 97 ARG A CA 1
ATOM 787 C C . ARG A 1 97 ? -16.310 9.060 23.737 1.00 96.12 97 ARG A C 1
ATOM 789 O O . ARG A 1 97 ? -16.761 9.113 24.869 1.00 96.12 97 ARG A O 1
ATOM 796 N N . SER A 1 98 ? -16.677 8.129 22.856 1.00 92.06 98 SER A N 1
ATOM 797 C CA . SER A 1 98 ? -17.650 7.086 23.192 1.00 92.06 98 SER A CA 1
ATOM 798 C C . SER A 1 98 ? -17.181 6.238 24.375 1.00 92.06 98 SER A C 1
ATOM 800 O O . SER A 1 98 ? -17.976 5.969 25.264 1.00 92.06 98 SER A O 1
ATOM 802 N N . LYS A 1 99 ? -15.897 5.856 24.420 1.00 89.31 99 LYS A N 1
ATOM 803 C CA . LYS A 1 99 ? -15.323 5.097 25.543 1.00 89.31 99 LYS A CA 1
ATOM 804 C C . LYS A 1 99 ? -15.348 5.892 26.847 1.00 89.31 99 LYS A C 1
ATOM 806 O O . LYS A 1 99 ? -15.766 5.350 27.859 1.00 89.31 99 LYS A O 1
ATOM 811 N N . MET A 1 100 ? -14.957 7.167 26.811 1.00 91.00 100 MET A N 1
ATOM 812 C CA . MET A 1 100 ? -14.988 8.038 27.993 1.00 91.00 100 MET A CA 1
ATOM 813 C C . MET A 1 100 ? -16.414 8.240 28.515 1.00 91.00 100 MET A C 1
ATOM 815 O O . MET A 1 100 ? -16.641 8.111 29.711 1.00 91.00 100 MET A O 1
ATOM 819 N N . ASN A 1 101 ? -17.378 8.491 27.625 1.00 92.50 101 ASN A N 1
ATOM 820 C CA . ASN A 1 101 ? -18.782 8.640 28.008 1.00 92.50 101 ASN A CA 1
ATOM 821 C C . ASN A 1 101 ? -19.340 7.344 28.610 1.00 92.50 101 ASN A C 1
ATOM 823 O O . ASN A 1 101 ? -19.989 7.389 29.646 1.00 92.50 101 ASN A O 1
ATOM 827 N N . MET A 1 102 ? -19.062 6.191 27.989 1.00 89.12 102 MET A N 1
ATOM 828 C CA . MET A 1 102 ? -19.466 4.888 28.529 1.00 89.12 102 MET A CA 1
ATOM 829 C C . MET A 1 102 ? -18.861 4.647 29.912 1.00 89.12 102 MET A C 1
ATOM 831 O O . MET A 1 102 ? -19.559 4.197 30.810 1.00 89.12 102 MET A O 1
ATOM 835 N N . GLN A 1 103 ? -17.582 4.973 30.099 1.00 85.62 103 GLN A N 1
ATOM 836 C CA . GLN A 1 103 ? -16.913 4.819 31.386 1.00 85.62 103 GLN A CA 1
ATOM 837 C C . GLN A 1 103 ? -17.538 5.711 32.466 1.00 85.62 103 GLN A C 1
ATOM 839 O O . GLN A 1 103 ? -17.807 5.220 33.555 1.00 85.62 103 GLN A O 1
ATOM 844 N N . ALA A 1 104 ? -17.828 6.978 32.156 1.00 89.88 104 ALA A N 1
ATOM 845 C CA . ALA A 1 104 ? -18.492 7.890 33.090 1.00 89.88 104 ALA A CA 1
ATOM 846 C C . ALA A 1 104 ? 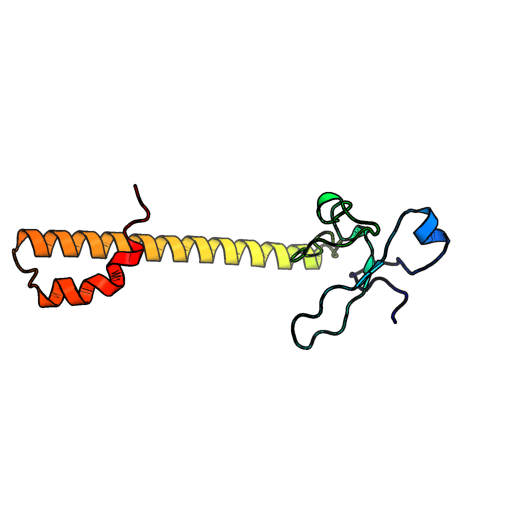-19.884 7.381 33.504 1.00 89.88 104 ALA A C 1
ATOM 848 O O . ALA A 1 104 ? -20.190 7.333 34.691 1.00 89.88 104 ALA A O 1
ATOM 849 N N . LEU A 1 105 ? -20.693 6.917 32.543 1.00 87.81 105 LEU A N 1
ATOM 850 C CA . LEU A 1 105 ? -22.017 6.350 32.824 1.00 87.81 105 LEU A CA 1
ATOM 851 C C . LEU A 1 105 ? -21.941 5.099 33.708 1.00 87.81 105 LEU A C 1
ATOM 853 O O . LEU A 1 105 ? -22.779 4.912 34.585 1.00 87.81 105 LEU A O 1
ATOM 857 N N . LEU A 1 106 ? -20.941 4.239 33.489 1.00 84.00 106 LEU A N 1
ATOM 858 C CA . LEU A 1 106 ? -20.742 3.056 34.324 1.00 84.00 106 LEU A CA 1
ATOM 859 C C . LEU A 1 10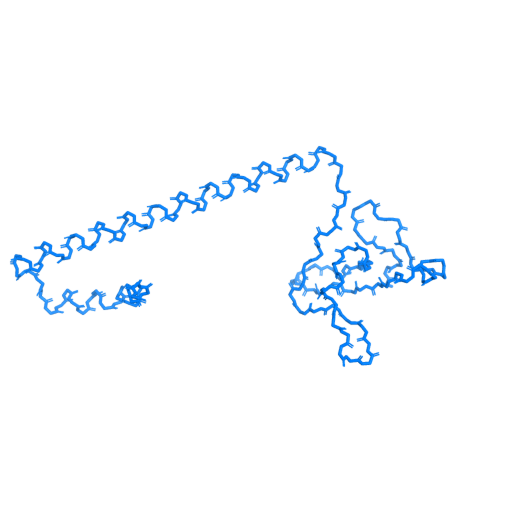6 ? -20.393 3.427 35.767 1.00 84.00 106 LEU A C 1
ATOM 861 O O . LEU A 1 106 ? -20.904 2.785 36.679 1.00 84.00 106 LEU A O 1
ATOM 865 N N . GLU A 1 107 ? -19.563 4.449 35.984 1.00 86.06 107 GLU A N 1
ATOM 866 C CA . GLU A 1 107 ? -19.265 4.932 37.338 1.00 86.06 107 GLU A CA 1
ATOM 867 C C . GLU A 1 107 ? -20.512 5.520 38.015 1.00 86.06 107 GLU A C 1
ATOM 869 O O . GLU A 1 107 ? -20.820 5.139 39.142 1.00 86.06 107 GLU A O 1
ATOM 874 N N . GLU A 1 108 ? -21.320 6.322 37.314 1.00 88.50 108 GLU A N 1
ATOM 875 C CA . GLU A 1 108 ? -22.579 6.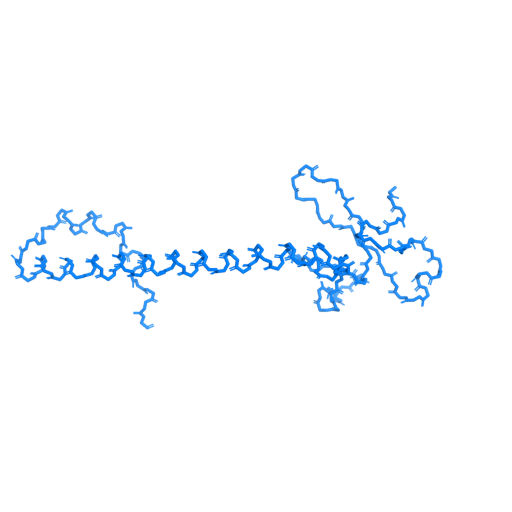840 37.875 1.00 88.50 108 GLU A CA 1
ATOM 876 C C . GLU A 1 108 ? -23.560 5.726 38.280 1.00 88.50 108 GLU A C 1
ATOM 878 O O . GLU A 1 108 ? -24.252 5.830 39.296 1.00 88.50 108 GLU A O 1
ATOM 883 N N . LEU A 1 109 ? -23.654 4.654 37.487 1.00 84.75 109 LEU A N 1
ATOM 884 C CA . LEU A 1 109 ? -24.512 3.512 37.811 1.00 84.75 109 LEU A CA 1
ATOM 885 C C . LEU A 1 109 ? -23.993 2.733 39.027 1.00 84.75 109 LEU A C 1
ATOM 887 O O . LEU A 1 109 ? -24.810 2.260 39.821 1.00 84.75 109 LEU A O 1
ATOM 891 N N . LYS A 1 110 ? -22.665 2.622 39.197 1.00 81.75 110 LYS A N 1
ATOM 892 C CA . LYS A 1 110 ? -22.051 2.039 40.404 1.00 81.75 110 LYS A CA 1
ATOM 893 C C . LYS A 1 110 ? -22.375 2.868 41.637 1.00 81.75 110 LYS A C 1
ATOM 895 O O . LYS A 1 110 ? -22.841 2.306 42.621 1.00 81.75 110 LYS A O 1
ATOM 900 N N . GLU A 1 111 ? -22.175 4.185 41.575 1.00 87.44 111 GLU A N 1
ATOM 901 C CA . GLU A 1 111 ? -22.448 5.099 42.693 1.00 87.44 111 GLU A CA 1
ATOM 902 C C . GLU A 1 111 ? -23.911 5.031 43.142 1.00 87.44 111 GLU A C 1
ATOM 904 O O . GLU A 1 111 ? -24.213 5.065 44.334 1.00 87.44 111 GLU A O 1
ATOM 909 N N . LYS A 1 112 ? -24.830 4.869 42.184 1.00 86.56 112 LYS A N 1
ATOM 910 C CA . LYS A 1 112 ? -26.267 4.730 42.449 1.00 86.56 112 LYS A CA 1
ATOM 911 C C . LYS A 1 112 ? -26.685 3.311 42.868 1.00 86.56 112 LYS A C 1
ATOM 913 O O . LYS A 1 112 ? -27.867 3.101 43.120 1.00 86.56 112 LYS A O 1
ATOM 918 N N . ASN A 1 113 ? -25.759 2.348 42.949 1.00 80.19 113 ASN A N 1
ATOM 919 C CA . ASN A 1 113 ? -26.025 0.919 43.184 1.00 80.19 113 ASN A CA 1
ATOM 920 C C . ASN A 1 113 ? -27.043 0.307 42.195 1.00 80.19 113 ASN A C 1
ATOM 922 O O . ASN A 1 113 ? -27.797 -0.599 42.542 1.00 80.19 113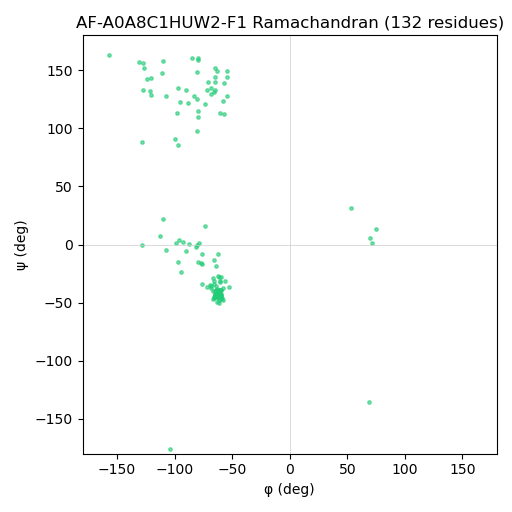 ASN A O 1
ATOM 926 N N . LEU A 1 114 ? -27.080 0.803 40.953 1.00 75.88 114 LEU A N 1
ATOM 927 C CA . LEU A 1 114 ? -28.024 0.371 39.909 1.00 75.88 114 LEU A CA 1
ATOM 928 C C . LEU A 1 114 ? -27.439 -0.688 38.961 1.00 75.88 114 LEU A C 1
ATOM 930 O O . LEU A 1 114 ? -28.089 -1.071 37.988 1.00 75.88 114 LEU A O 1
ATOM 934 N N . ILE A 1 115 ? -26.217 -1.164 39.213 1.00 71.00 115 ILE A N 1
ATOM 935 C CA . ILE A 1 115 ? -25.632 -2.274 38.453 1.00 71.00 115 ILE A CA 1
ATOM 936 C C . ILE A 1 115 ? -26.189 -3.587 39.003 1.00 71.00 115 ILE A C 1
ATOM 938 O O . ILE A 1 115 ? -25.704 -4.096 40.010 1.00 71.00 115 ILE A O 1
ATOM 942 N N . ASN A 1 116 ? -27.217 -4.124 38.344 1.00 70.56 116 ASN A N 1
ATOM 943 C CA . ASN A 1 116 ? -27.706 -5.474 38.615 1.00 70.56 116 ASN A CA 1
ATOM 944 C C . ASN A 1 116 ? -26.808 -6.528 37.923 1.00 70.56 116 ASN A C 1
ATOM 946 O O . ASN A 1 116 ? -26.052 -6.209 36.999 1.00 70.56 116 ASN A O 1
ATOM 950 N N . GLU A 1 117 ? -26.868 -7.784 38.376 1.00 69.12 117 GLU A N 1
ATOM 951 C CA . GLU A 1 117 ? -26.065 -8.877 37.793 1.00 69.12 117 GLU A CA 1
ATOM 952 C C . GLU A 1 117 ? -26.396 -9.101 36.299 1.00 69.12 117 GLU A C 1
ATOM 954 O O . GLU A 1 117 ? -25.497 -9.344 35.503 1.00 69.12 117 GLU A O 1
ATOM 959 N N . GLU A 1 118 ? -27.641 -8.864 35.871 1.00 67.50 118 GLU A N 1
ATOM 960 C CA . GLU A 1 118 ? -28.056 -8.963 34.460 1.00 67.50 118 GLU A CA 1
ATOM 961 C C . GLU A 1 118 ? -27.352 -7.935 33.546 1.00 67.50 118 GLU A C 1
ATOM 963 O O . GLU A 1 118 ? -26.956 -8.235 32.418 1.00 67.50 118 GLU A O 1
ATOM 968 N N . LEU A 1 119 ? -27.157 -6.702 34.015 1.00 71.38 119 LEU A N 1
ATOM 969 C CA . LEU A 1 119 ? -26.469 -5.636 33.288 1.00 71.38 119 LEU A CA 1
ATOM 970 C C . LEU A 1 119 ? -24.965 -5.913 33.226 1.00 71.38 119 LEU A C 1
ATOM 972 O O . LEU A 1 119 ? -24.327 -5.638 32.211 1.00 71.38 119 LEU A O 1
ATOM 976 N N . LYS A 1 120 ? -24.403 -6.476 34.295 1.00 69.75 120 LYS A N 1
ATOM 977 C CA . LYS A 1 120 ? -22.997 -6.881 34.379 1.00 69.75 120 LYS A CA 1
ATOM 978 C C . LYS A 1 120 ? -22.677 -8.006 33.386 1.00 69.75 120 LYS A C 1
ATOM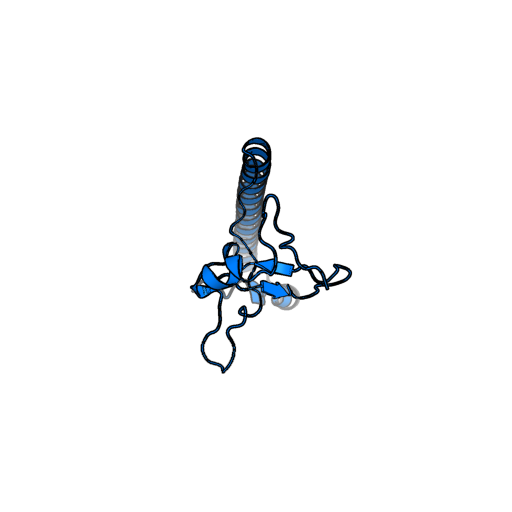 980 O O . LYS A 1 120 ? -21.700 -7.870 32.649 1.00 69.75 120 LYS A O 1
ATOM 985 N N . ASP A 1 121 ? -23.546 -9.010 33.277 1.00 68.12 121 ASP A N 1
ATOM 986 C CA . ASP A 1 121 ? -23.434 -10.106 32.303 1.00 68.12 121 ASP A CA 1
ATOM 987 C C . ASP A 1 121 ? -23.563 -9.596 30.852 1.00 68.12 121 ASP A C 1
ATOM 989 O O . ASP A 1 121 ? -22.761 -9.935 29.979 1.00 68.12 121 ASP A O 1
ATOM 993 N N . ASN A 1 122 ? -24.501 -8.680 30.581 1.00 68.50 122 ASN A N 1
ATOM 994 C CA . ASN A 1 122 ? -24.659 -8.068 29.251 1.00 68.50 122 ASN A CA 1
ATOM 995 C C . ASN A 1 122 ? -23.461 -7.186 28.838 1.00 68.50 122 ASN A C 1
ATOM 997 O O . ASN A 1 122 ? -23.123 -7.077 27.653 1.00 68.50 122 ASN A O 1
ATOM 1001 N N . LEU A 1 123 ? -22.794 -6.547 29.803 1.00 67.44 123 LEU A N 1
ATOM 1002 C CA . LEU A 1 123 ? -21.608 -5.718 29.571 1.00 67.44 123 LEU A CA 1
ATOM 1003 C C . LEU A 1 123 ? -20.323 -6.538 29.396 1.00 67.44 123 LEU A C 1
ATOM 1005 O O . LEU A 1 123 ? -19.333 -6.016 28.868 1.00 67.44 123 LEU A O 1
ATOM 1009 N N . GLU A 1 124 ? -20.326 -7.819 29.767 1.00 64.69 124 GLU A N 1
ATOM 1010 C CA . GLU A 1 124 ? -19.166 -8.703 29.651 1.00 64.69 124 GLU A CA 1
ATOM 1011 C C . GLU A 1 124 ? -18.704 -8.849 28.186 1.00 64.69 124 GLU A C 1
ATOM 1013 O O . GLU A 1 124 ? -17.500 -8.830 27.911 1.00 64.69 124 GLU A O 1
ATOM 1018 N N . CYS A 1 125 ? -19.640 -8.797 27.227 1.00 59.75 125 CYS A N 1
ATOM 1019 C CA . CYS A 1 125 ? -19.381 -8.754 25.779 1.00 59.75 125 CYS A CA 1
ATOM 1020 C C . CYS A 1 125 ? -18.545 -7.531 25.332 1.00 59.75 125 CYS A C 1
ATOM 1022 O O . CYS A 1 125 ? -17.795 -7.587 24.351 1.00 59.75 125 CYS A O 1
ATOM 1024 N N . TYR A 1 126 ? -18.622 -6.419 26.068 1.00 57.12 126 TYR A N 1
ATOM 1025 C CA . TYR A 1 126 ? -17.890 -5.181 25.781 1.00 57.12 126 TYR A CA 1
ATOM 1026 C C . TYR A 1 126 ? -16.585 -5.049 26.589 1.00 57.12 126 TYR A C 1
ATOM 1028 O O . TYR A 1 126 ? -15.709 -4.254 26.225 1.00 57.12 126 TYR A O 1
ATOM 1036 N N . SER A 1 127 ? -16.413 -5.858 27.640 1.00 56.12 127 SER A N 1
ATOM 1037 C CA . SER A 1 127 ? -15.274 -5.807 28.570 1.00 56.12 127 SER A CA 1
ATOM 1038 C C . SER A 1 127 ? -13.927 -6.184 27.929 1.00 56.12 127 SER A C 1
ATOM 1040 O O . SER A 1 127 ? -12.883 -5.631 28.292 1.00 56.12 127 SER A O 1
ATOM 1042 N N . GLY A 1 128 ? -13.939 -7.034 26.892 1.00 54.84 128 GLY A N 1
ATOM 1043 C CA . GLY A 1 128 ? -12.745 -7.469 26.154 1.00 54.84 128 GLY A CA 1
ATOM 1044 C C . GLY A 1 128 ? -11.982 -6.349 25.427 1.00 54.84 128 GLY A C 1
ATOM 1045 O O . GLY A 1 128 ? -10.886 -6.582 24.925 1.00 54.84 128 GLY A O 1
ATOM 1046 N N . LYS A 1 129 ? -12.524 -5.122 25.377 1.00 53.12 129 LYS A N 1
ATOM 1047 C CA . LYS A 1 129 ? -11.898 -3.949 24.734 1.00 53.12 129 LYS A CA 1
ATOM 1048 C C . LYS A 1 129 ? -11.366 -2.891 25.711 1.00 53.12 129 LYS A C 1
ATOM 1050 O O . LYS A 1 129 ? -10.756 -1.925 25.252 1.00 53.12 129 LYS A O 1
ATOM 1055 N N . ILE A 1 130 ? -11.588 -3.044 27.021 1.00 48.78 130 ILE A N 1
ATOM 1056 C CA . ILE A 1 130 ? -11.151 -2.075 28.048 1.00 48.78 130 ILE A CA 1
ATOM 1057 C C . ILE A 1 130 ? -9.790 -2.458 28.658 1.00 48.78 130 ILE A C 1
ATOM 1059 O O . ILE A 1 130 ? -9.038 -1.580 29.067 1.00 48.78 130 ILE A O 1
ATOM 1063 N N . LYS A 1 131 ? -9.395 -3.738 28.623 1.00 46.53 131 LYS A N 1
ATOM 1064 C CA . LYS A 1 131 ? -8.150 -4.245 29.240 1.00 46.53 131 LYS A CA 1
ATOM 1065 C C . LYS A 1 131 ? -6.831 -3.891 28.509 1.00 46.53 131 LYS A C 1
ATOM 1067 O O . LYS A 1 131 ? -5.817 -4.515 28.789 1.00 46.53 131 LYS A O 1
ATOM 1072 N N . ILE A 1 132 ? -6.808 -2.921 27.584 1.00 43.38 132 ILE A N 1
ATOM 1073 C CA . ILE A 1 132 ? -5.590 -2.528 26.822 1.00 43.38 132 ILE A CA 1
ATOM 1074 C C . ILE A 1 132 ? -5.060 -1.136 27.235 1.00 43.38 132 ILE A C 1
ATOM 1076 O O . ILE A 1 132 ? -4.348 -0.480 26.483 1.00 43.38 132 ILE A O 1
ATOM 1080 N N . LEU A 1 133 ? -5.397 -0.642 28.426 1.00 41.81 133 LEU A N 1
ATOM 1081 C CA . LEU A 1 133 ? -4.646 0.455 29.043 1.00 41.81 133 LEU A CA 1
ATOM 1082 C C . LEU A 1 133 ? -4.263 0.051 30.465 1.00 41.81 133 LEU A C 1
ATOM 1084 O O . LEU A 1 133 ? -5.003 0.310 31.411 1.00 41.81 133 LEU A O 1
ATOM 1088 N N . HIS A 1 134 ? -3.112 -0.600 30.583 1.00 39.66 134 HIS A N 1
ATOM 1089 C CA . HIS A 1 134 ? -2.302 -0.578 31.789 1.00 39.66 134 HIS A CA 1
ATOM 1090 C C . HIS A 1 134 ? -0.827 -0.575 31.400 1.00 39.66 134 HIS A C 1
ATOM 1092 O O . HIS A 1 134 ? -0.509 -1.189 30.353 1.00 39.66 134 HIS A O 1
#

Organism: NCBI:txid630221

Sequence (134 aa):
MPDFCAAYGCSNRRSLKTRARGITFHLFPKTGKMRRTLLCSEHFRSEDFDRTGQNVRLKDGVVANIFNFPAHLQRVSSARVRKLQREKSNALRREKRSKMNMQALLEELKEKNLINEELKDNLECYSGKIKILH

Mean predicted aligned error: 12.35 Å

InterPro domains:
  IPR006612 THAP-type zinc finger [PF05485] (5-67)
  IPR006612 THAP-type zinc finger [SM00980] (3-73)

Secondary structure (DSSP, 8-state):
---B--STT---BSSHHHHHTT--EEE----TT----EEEGGGS-GGGEE-SSSS-EEPTT---------HHHHHHHHHHHHHHHHHHHHHHHHHHHHHHHHHHHHHHHHHTT---HHHHHHHHHHHTTTTT--

pLDDT: mean 81.66, std 13.31, range [39.66, 97.88]